Protein AF-A0A3S7DCE2-F1 (afdb_monomer)

Solvent-accessible surface area (backbone atoms only — not comparable to full-atom values): 4951 Å² total; per-residue (Å²): 110,51,40,75,47,78,47,77,43,78,76,45,76,50,69,63,86,99,41,81,45,73,47,69,47,77,50,76,48,78,43,61,60,48,85,90,72,58,51,74,59,29,51,51,40,54,52,51,61,73,40,40,69,60,52,53,51,51,52,50,51,50,51,54,49,56,46,49,64,58,57,66,67,69,83,71,84,88,84,131

Foldseek 3Di:
DKDKDWDKDFPDWDDDPNDIDTDIDIDIDIPDADPVDGDPSNVVSVVVSVCVVVVVVVVVVVVVVVVCVVVVVPPDDDDD

pLDDT: mean 83.41, std 15.15, range [36.97, 96.12]

Mean predicted aligned error: 8.24 Å

Radius of gyration: 19.17 Å; Cα contacts (8 Å, |Δi|>4): 79; chains: 1; bounding box: 50×27×49 Å

Nearest PDB structures (foldseek):
  5adx-assembly1_L  TM=4.316E-01  e=8.757E-01  Sus scrofa
  4p24-assembly1_E  TM=4.956E-01  e=6.005E+00  Staphylococcus aureus subsp. aureus Mu50
  4p24-assembly1_G  TM=4.995E-01  e=6.858E+00  Staphylococcus aureus subsp. aureus Mu50
  5ib8-assembly1_1I  TM=2.296E-01  e=2.707E+00  Thermus thermophilus HB8

Secondary structure (DSSP, 8-state):
--EEEEEEEEEEEEEETTEEEEEEEEEEEEES--SSS--HHHHHHHHHHHHHHHHHHHHHHHHHHHHHHHHTTSS-----

Structure (mmCIF, N/CA/C/O backbone):
data_AF-A0A3S7DCE2-F1
#
_entry.id   AF-A0A3S7DCE2-F1
#
loop_
_atom_site.group_PDB
_atom_site.id
_atom_site.type_symbol
_atom_site.label_atom_id
_atom_site.label_alt_id
_atom_site.label_comp_id
_atom_site.label_asym_id
_atom_site.label_entity_id
_atom_site.label_seq_id
_atom_site.pdbx_PDB_ins_code
_atom_site.Cartn_x
_atom_site.Cartn_y
_atom_site.Cartn_z
_atom_site.occupancy
_atom_site.B_iso_or_equiv
_atom_site.auth_seq_id
_atom_site.auth_comp_id
_atom_site.auth_asym_id
_atom_site.auth_atom_id
_atom_site.pdbx_PDB_model_num
ATOM 1 N N . MET A 1 1 ? 4.727 -3.697 -19.141 1.00 84.50 1 MET A N 1
ATOM 2 C CA . MET A 1 1 ? 4.724 -2.315 -18.618 1.00 84.50 1 MET A CA 1
ATOM 3 C C . MET A 1 1 ? 4.717 -2.421 -17.112 1.00 84.50 1 MET A C 1
ATOM 5 O O . MET A 1 1 ? 3.900 -3.187 -16.608 1.00 84.50 1 MET A O 1
ATOM 9 N N . ALA A 1 2 ? 5.627 -1.712 -16.445 1.00 92.56 2 ALA A N 1
ATOM 10 C CA . ALA A 1 2 ? 5.745 -1.726 -14.996 1.00 92.56 2 ALA A CA 1
ATOM 11 C C . ALA A 1 2 ? 4.430 -1.301 -14.330 1.00 92.56 2 ALA A C 1
ATOM 13 O O . ALA A 1 2 ? 3.801 -0.326 -14.747 1.00 92.56 2 ALA A O 1
ATOM 14 N N . LYS A 1 3 ? 4.017 -2.042 -13.305 1.00 92.94 3 LYS A N 1
ATOM 15 C CA . LYS A 1 3 ? 2.819 -1.775 -12.508 1.00 92.94 3 LYS A CA 1
ATOM 16 C C . LYS A 1 3 ? 3.134 -1.952 -11.035 1.00 92.94 3 LYS A C 1
ATOM 18 O O . LYS A 1 3 ? 3.945 -2.801 -10.671 1.00 92.94 3 LYS A O 1
ATOM 23 N N . ILE A 1 4 ? 2.434 -1.189 -10.206 1.00 94.19 4 ILE A N 1
ATOM 24 C CA . ILE A 1 4 ? 2.358 -1.424 -8.767 1.00 94.19 4 ILE A CA 1
ATOM 25 C C . ILE A 1 4 ? 0.899 -1.598 -8.419 1.00 94.19 4 ILE A C 1
ATOM 27 O O . ILE A 1 4 ? 0.063 -0.773 -8.789 1.00 94.19 4 ILE A O 1
ATOM 31 N N . ILE A 1 5 ? 0.612 -2.677 -7.716 1.00 94.50 5 ILE A N 1
ATOM 32 C CA . ILE A 1 5 ? -0.732 -3.074 -7.350 1.00 94.50 5 ILE A CA 1
ATOM 33 C C . ILE A 1 5 ? -0.802 -3.043 -5.831 1.00 94.50 5 ILE A C 1
ATOM 35 O O . ILE A 1 5 ? -0.091 -3.786 -5.157 1.00 94.50 5 ILE A O 1
ATOM 39 N N . PHE A 1 6 ? -1.657 -2.168 -5.306 1.00 94.44 6 PHE A N 1
ATOM 40 C CA . PHE A 1 6 ? -2.039 -2.151 -3.898 1.00 94.44 6 PHE A CA 1
ATOM 41 C C . PHE A 1 6 ? -3.342 -2.931 -3.766 1.00 94.44 6 PHE A C 1
ATOM 43 O O . PHE A 1 6 ? -4.370 -2.519 -4.300 1.00 94.44 6 PHE A O 1
ATOM 50 N N . THR A 1 7 ? -3.296 -4.060 -3.071 1.00 94.75 7 THR A N 1
ATOM 51 C CA . THR A 1 7 ? -4.479 -4.868 -2.775 1.00 94.75 7 THR A CA 1
ATOM 52 C C . THR A 1 7 ? -4.860 -4.646 -1.326 1.00 94.75 7 THR A C 1
ATOM 54 O O . THR A 1 7 ? -4.079 -4.966 -0.433 1.00 94.75 7 THR A O 1
ATOM 57 N N . VAL A 1 8 ? -6.054 -4.107 -1.098 1.00 92.19 8 VAL A N 1
ATOM 58 C CA . VAL A 1 8 ? -6.611 -3.909 0.243 1.00 92.19 8 VAL A CA 1
ATOM 59 C C . VAL A 1 8 ? -7.639 -5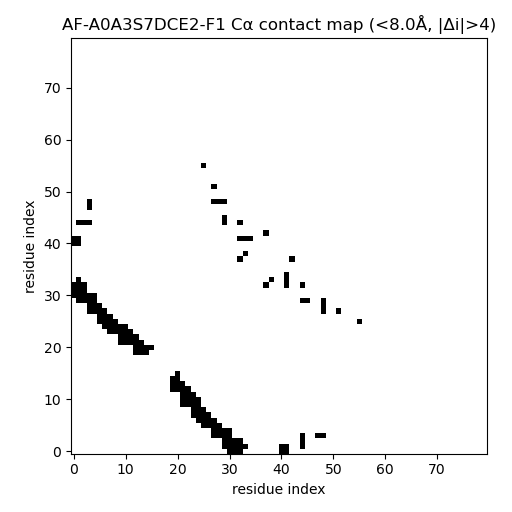.001 0.495 1.00 92.19 8 VAL A C 1
ATOM 61 O O . VAL A 1 8 ? -8.564 -5.168 -0.295 1.00 92.19 8 VAL A O 1
ATOM 64 N N . THR A 1 9 ? -7.463 -5.766 1.569 1.00 93.56 9 THR A N 1
ATOM 65 C CA . THR A 1 9 ? -8.385 -6.840 1.959 1.00 93.56 9 THR A CA 1
ATOM 66 C C . THR A 1 9 ? -8.889 -6.588 3.366 1.00 93.56 9 THR A C 1
ATOM 68 O O . THR A 1 9 ? -8.101 -6.577 4.308 1.00 93.56 9 THR A O 1
ATOM 71 N N . THR A 1 10 ? -10.197 -6.424 3.531 1.00 92.12 10 THR A N 1
ATOM 72 C CA . THR A 1 10 ? -10.809 -6.338 4.859 1.00 92.12 10 THR A CA 1
ATOM 73 C C . THR A 1 10 ? -10.793 -7.720 5.510 1.00 92.12 10 THR A C 1
ATOM 75 O O . THR A 1 10 ? -11.376 -8.666 4.986 1.00 92.12 10 THR A O 1
ATOM 78 N N . LYS A 1 11 ? -10.085 -7.849 6.636 1.00 92.94 11 LYS A N 1
ATOM 79 C CA . LYS A 1 11 ? -10.007 -9.088 7.427 1.00 92.94 11 LYS A CA 1
ATOM 80 C C . LYS A 1 11 ? -11.166 -9.204 8.400 1.00 92.94 11 LYS A C 1
ATOM 82 O O . LYS A 1 11 ? -11.710 -10.285 8.589 1.00 92.94 11 LYS A O 1
ATOM 87 N N . GLU A 1 12 ? -11.511 -8.089 9.027 1.00 90.25 12 GLU A N 1
ATOM 88 C CA . GLU A 1 12 ? -12.526 -8.036 10.065 1.00 90.25 12 GLU A CA 1
ATOM 89 C C . GLU A 1 12 ? -13.232 -6.690 10.013 1.00 90.25 12 GLU A C 1
ATOM 91 O O . 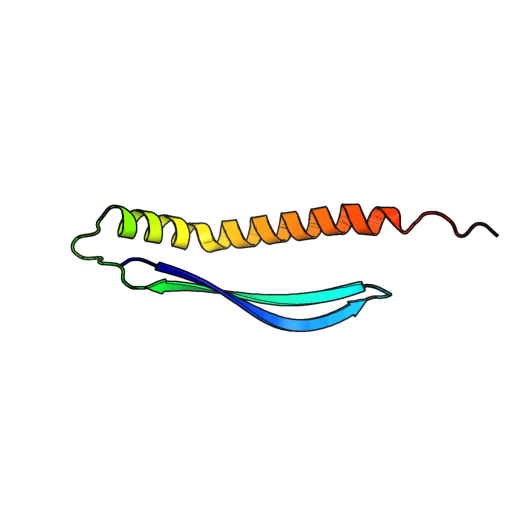GLU A 1 12 ? -12.604 -5.654 9.786 1.00 90.25 12 GLU A O 1
ATOM 96 N N . VAL A 1 13 ? -14.539 -6.725 10.236 1.00 89.19 13 VAL A N 1
ATOM 97 C CA . VAL A 1 13 ? -15.368 -5.544 10.427 1.00 89.19 13 VAL A CA 1
ATOM 98 C C . VAL A 1 13 ? -16.036 -5.699 11.776 1.00 89.19 13 VAL A C 1
ATOM 100 O O . VAL A 1 13 ? -16.693 -6.708 12.029 1.00 89.19 13 VAL A O 1
ATOM 103 N N . PHE A 1 14 ? -15.871 -4.711 12.639 1.00 83.88 14 PHE A N 1
ATOM 104 C CA . PHE A 1 14 ? -16.478 -4.725 13.958 1.00 83.88 14 PHE A CA 1
ATOM 105 C C . PHE A 1 14 ? -17.061 -3.363 14.288 1.00 83.88 14 PHE A C 1
ATOM 107 O O . PHE A 1 14 ? -16.607 -2.328 13.797 1.00 83.88 14 PHE A O 1
ATOM 114 N N . SER A 1 15 ? -18.088 -3.379 15.130 1.00 86.06 15 SER A N 1
ATOM 115 C CA . SER A 1 15 ? -18.732 -2.162 15.591 1.00 86.06 15 SER A CA 1
ATOM 116 C C . SER A 1 15 ? -18.265 -1.818 16.996 1.00 86.06 15 SER A C 1
ATOM 118 O O . SER A 1 15 ? -18.265 -2.669 17.883 1.00 86.06 15 SER A O 1
ATOM 120 N N . GLU A 1 16 ? -17.909 -0.560 17.216 1.00 77.19 16 GLU A N 1
ATOM 121 C CA . GLU A 1 16 ? -17.624 -0.013 18.539 1.00 77.19 16 GLU A CA 1
ATOM 122 C C . GLU A 1 16 ? -18.574 1.167 18.776 1.00 77.19 16 GLU A C 1
ATOM 124 O O . GLU A 1 16 ? -18.427 2.240 18.189 1.00 77.19 16 GLU A O 1
ATOM 129 N N . GLY A 1 17 ? -19.626 0.939 19.569 1.00 79.44 17 GLY A N 1
ATOM 130 C CA . GLY A 1 17 ? -20.742 1.880 19.693 1.00 79.44 17 GLY A CA 1
ATOM 131 C C . GLY A 1 17 ? -21.537 1.998 18.385 1.00 79.44 17 GLY A C 1
ATOM 132 O O . GLY A 1 17 ? -21.955 0.993 17.815 1.00 79.44 17 GLY A O 1
ATOM 133 N N . SER A 1 18 ? -21.748 3.224 17.900 1.00 74.81 18 SER A N 1
ATOM 134 C CA . SER A 1 18 ? -22.410 3.506 16.614 1.00 74.81 18 SER A CA 1
ATOM 135 C C . SER A 1 18 ? -21.468 3.448 15.404 1.00 74.81 18 SER A C 1
ATOM 137 O O . SER A 1 18 ? -21.870 3.792 14.293 1.00 74.81 18 SER A O 1
ATOM 139 N N . GLN A 1 19 ? -20.208 3.054 15.603 1.00 69.25 19 GLN A N 1
ATOM 140 C CA . GLN A 1 19 ? -19.154 3.170 14.598 1.00 69.25 19 GLN A CA 1
ATOM 141 C C 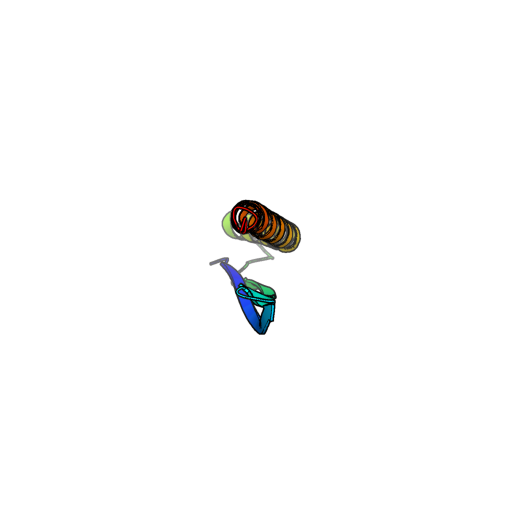. GLN A 1 19 ? -18.748 1.808 14.053 1.00 69.25 19 GLN A C 1
ATOM 143 O O . GLN A 1 19 ? -18.551 0.879 14.826 1.00 69.25 19 GLN A O 1
ATOM 148 N N . VAL A 1 20 ? -18.551 1.726 12.737 1.00 81.50 20 VAL A N 1
ATOM 149 C CA . VAL A 1 20 ? -18.000 0.550 12.052 1.00 81.50 20 VAL A CA 1
ATOM 150 C C . VAL A 1 20 ? -16.506 0.770 11.818 1.00 81.50 20 VAL A C 1
ATOM 152 O O . VAL A 1 20 ? -16.105 1.803 11.280 1.00 81.50 20 VAL A O 1
ATOM 155 N N . LYS A 1 21 ? -15.684 -0.187 12.245 1.00 81.06 21 LYS A N 1
ATOM 156 C CA . LYS A 1 21 ? -14.229 -0.204 12.080 1.00 81.06 21 LYS A CA 1
ATOM 157 C C . LYS A 1 21 ? -13.819 -1.420 11.264 1.00 81.06 21 LYS A C 1
ATOM 159 O O . LYS A 1 21 ? -14.406 -2.490 11.402 1.00 81.06 21 LYS A O 1
ATOM 164 N N . GLU A 1 22 ? -12.786 -1.249 10.447 1.00 87.19 22 GLU A N 1
ATOM 165 C CA . GLU A 1 22 ? -12.253 -2.304 9.589 1.00 87.19 22 GLU A CA 1
ATOM 166 C C . GLU A 1 22 ? -10.784 -2.569 9.914 1.00 87.19 22 GLU A C 1
ATOM 168 O O . GLU A 1 22 ? -9.966 -1.648 9.969 1.00 87.19 22 GLU A O 1
ATOM 173 N N . VAL A 1 23 ? -10.437 -3.841 10.097 1.00 87.00 23 VAL A N 1
ATOM 174 C CA . VAL A 1 23 ? -9.048 -4.302 10.057 1.00 87.00 23 VAL A CA 1
ATOM 175 C C . VAL A 1 23 ? -8.742 -4.674 8.617 1.00 87.00 23 VAL A C 1
ATOM 177 O O . VAL A 1 23 ? -9.356 -5.591 8.072 1.00 87.00 23 VAL A O 1
ATOM 180 N N . VAL A 1 24 ? -7.781 -3.989 8.000 1.00 89.62 24 VAL A N 1
ATOM 181 C CA . VAL A 1 24 ? -7.386 -4.241 6.610 1.00 89.62 24 VAL A CA 1
ATOM 182 C C . VAL A 1 24 ? -5.974 -4.812 6.524 1.00 89.62 24 VAL A C 1
ATOM 184 O O . VAL A 1 24 ? -5.075 -4.392 7.250 1.00 89.62 24 VAL A O 1
ATOM 187 N N . ASP A 1 25 ? -5.778 -5.764 5.617 1.00 91.31 25 ASP A N 1
ATOM 188 C CA . ASP A 1 25 ? -4.467 -6.079 5.059 1.00 91.31 25 ASP A CA 1
ATOM 189 C C . ASP A 1 25 ? -4.206 -5.202 3.848 1.00 91.31 25 ASP A C 1
ATOM 191 O O . ASP A 1 25 ? -5.108 -5.004 3.030 1.00 91.31 25 ASP A O 1
ATOM 195 N N . VAL A 1 26 ? -2.966 -4.755 3.679 1.00 92.56 26 VAL A N 1
ATOM 196 C CA . VAL A 1 26 ? -2.546 -4.095 2.444 1.00 92.56 26 VAL A CA 1
ATOM 197 C C . VAL A 1 26 ? -1.328 -4.818 1.901 1.00 92.56 26 VAL A C 1
ATOM 199 O O . VAL A 1 26 ? -0.231 -4.693 2.440 1.00 92.56 26 VAL A O 1
ATOM 202 N N . ASN A 1 27 ? -1.524 -5.557 0.812 1.00 93.81 27 ASN A N 1
ATOM 203 C CA . ASN A 1 27 ? -0.441 -6.196 0.080 1.00 93.81 27 ASN A CA 1
ATOM 204 C C . ASN A 1 27 ? -0.020 -5.323 -1.102 1.00 93.81 27 ASN A C 1
ATOM 206 O O . ASN A 1 27 ? -0.867 -4.764 -1.804 1.00 93.81 27 ASN A O 1
ATOM 210 N N . VAL A 1 28 ? 1.285 -5.236 -1.347 1.00 94.31 28 VAL A N 1
ATOM 211 C CA . VAL A 1 28 ? 1.841 -4.440 -2.442 1.00 94.31 28 VAL A CA 1
ATOM 212 C C . VAL A 1 28 ? 2.701 -5.328 -3.317 1.00 94.31 28 VAL A C 1
ATOM 214 O O . VAL A 1 28 ? 3.621 -5.987 -2.840 1.00 94.31 28 VAL A O 1
ATOM 217 N N . GLN 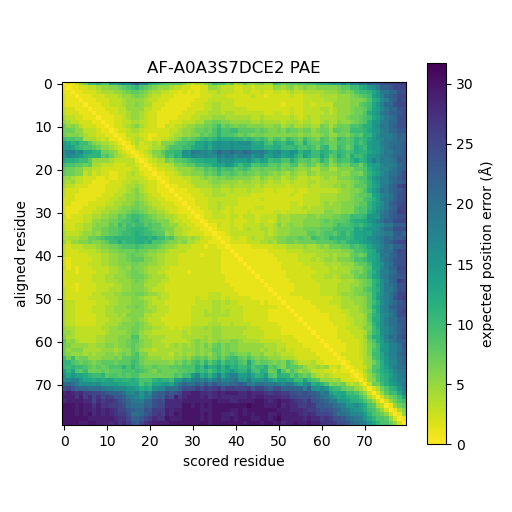A 1 29 ? 2.394 -5.342 -4.609 1.00 94.75 29 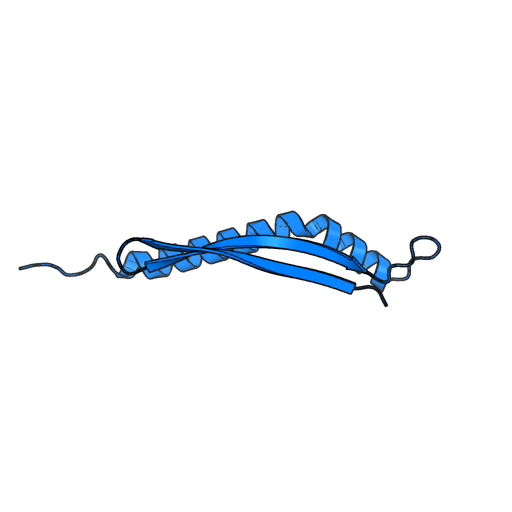GLN A N 1
ATOM 218 C CA . GLN A 1 29 ? 3.109 -6.138 -5.595 1.00 94.75 29 GLN A CA 1
ATOM 219 C C . GLN A 1 29 ? 3.551 -5.263 -6.760 1.00 94.75 29 GLN A C 1
ATOM 221 O O . GLN A 1 29 ? 2.824 -4.376 -7.207 1.00 94.75 29 GLN A O 1
ATOM 226 N N . MET A 1 30 ? 4.742 -5.551 -7.275 1.00 94.44 30 MET A N 1
ATOM 227 C CA . MET A 1 30 ? 5.275 -4.932 -8.478 1.00 94.44 30 MET A CA 1
ATOM 228 C C . MET A 1 30 ? 5.307 -5.959 -9.613 1.00 94.44 30 MET A C 1
ATOM 230 O O . MET A 1 30 ? 5.824 -7.061 -9.440 1.00 94.44 30 MET A O 1
ATOM 234 N N . GLU A 1 31 ? 4.761 -5.602 -10.773 1.00 94.62 31 GLU A N 1
ATOM 235 C CA . GLU A 1 31 ? 4.651 -6.488 -11.936 1.00 94.62 31 GLU A CA 1
ATOM 236 C C . GLU A 1 31 ? 5.233 -5.852 -13.197 1.00 94.62 31 GLU A C 1
ATOM 238 O O . GLU A 1 31 ? 5.222 -4.632 -13.361 1.00 94.62 31 GLU A O 1
ATOM 243 N N . GLY A 1 32 ? 5.691 -6.692 -14.130 1.00 90.06 32 GLY A N 1
ATOM 244 C CA . GLY A 1 32 ? 6.075 -6.253 -15.473 1.00 90.06 32 GLY A CA 1
ATOM 245 C C . GLY A 1 32 ? 7.277 -5.307 -15.520 1.00 90.06 32 GLY A C 1
ATOM 246 O O . GLY A 1 32 ? 7.343 -4.503 -16.453 1.00 90.06 32 GLY A O 1
ATOM 247 N N . VAL A 1 33 ? 8.171 -5.402 -14.527 1.00 91.31 33 VAL A N 1
ATOM 248 C CA . VAL A 1 33 ? 9.411 -4.622 -14.411 1.00 91.31 33 VAL A CA 1
ATOM 249 C C . VAL A 1 33 ? 10.572 -5.337 -15.090 1.00 91.31 33 VAL A C 1
ATOM 251 O O . VAL A 1 33 ? 10.803 -6.520 -14.838 1.00 91.31 33 VAL A O 1
ATOM 254 N N . ASN A 1 34 ? 11.321 -4.608 -15.918 1.00 90.00 34 ASN A N 1
ATOM 255 C CA . ASN A 1 34 ? 12.596 -5.079 -16.453 1.00 90.00 34 ASN A CA 1
ATOM 256 C C . ASN A 1 34 ? 13.748 -4.665 -15.523 1.00 90.00 34 ASN A C 1
ATOM 258 O O . ASN A 1 34 ? 14.026 -3.478 -15.371 1.00 90.00 34 ASN A O 1
ATOM 262 N N . TYR A 1 35 ? 14.431 -5.641 -14.921 1.00 87.12 35 TYR A N 1
ATOM 263 C CA . TYR A 1 35 ? 15.571 -5.390 -14.030 1.00 87.12 35 TYR A CA 1
ATOM 264 C C . TYR A 1 35 ? 16.929 -5.382 -14.741 1.00 87.12 35 TYR A C 1
ATOM 266 O O . TYR A 1 35 ? 17.899 -4.887 -14.174 1.00 87.12 35 TYR A O 1
ATOM 274 N N . GLU A 1 36 ? 17.013 -5.912 -15.961 1.00 91.25 36 GLU A N 1
ATOM 275 C CA . GLU A 1 36 ? 18.262 -5.995 -16.728 1.00 91.25 36 GLU A CA 1
ATOM 276 C C . GLU A 1 36 ? 18.549 -4.689 -17.476 1.00 91.25 36 GLU A C 1
ATOM 278 O O . GLU A 1 36 ? 19.689 -4.236 -17.547 1.00 91.25 36 GLU A O 1
ATOM 283 N N . SER A 1 37 ? 17.499 -4.054 -18.005 1.00 91.00 37 SER A N 1
ATOM 284 C CA . SER A 1 37 ? 17.570 -2.751 -18.670 1.00 91.00 37 SER A CA 1
ATOM 285 C C . SER A 1 37 ? 16.342 -1.906 -18.300 1.00 91.00 37 SER A C 1
ATOM 287 O O . SER A 1 37 ? 15.387 -1.816 -19.079 1.00 91.00 37 SER A O 1
ATOM 289 N N . PRO A 1 38 ? 16.315 -1.347 -17.074 1.00 90.00 38 PRO A N 1
ATOM 290 C CA . PRO A 1 38 ? 15.172 -0.591 -16.580 1.00 90.00 38 PRO A CA 1
ATOM 291 C C . PRO A 1 38 ? 14.994 0.715 -17.355 1.00 90.00 38 PRO A C 1
ATOM 293 O O . PRO A 1 38 ? 15.927 1.499 -17.531 1.00 90.00 38 PRO A O 1
ATOM 296 N N . ASN A 1 39 ? 13.765 0.975 -17.793 1.00 92.75 39 ASN A N 1
ATOM 297 C CA . ASN A 1 39 ? 13.370 2.283 -18.302 1.00 92.75 39 ASN A CA 1
ATOM 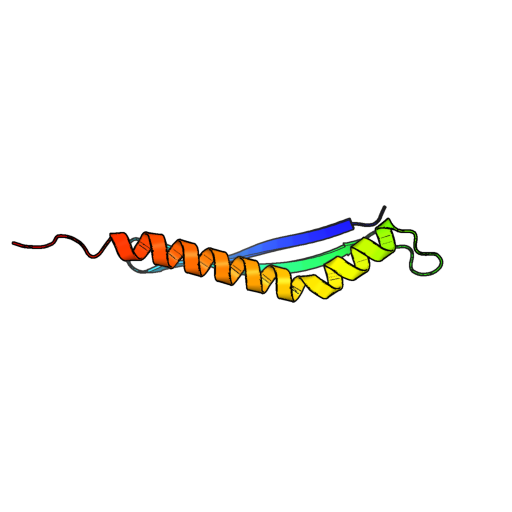298 C C . ASN A 1 39 ? 12.875 3.187 -17.155 1.00 92.75 39 ASN A C 1
ATOM 300 O O . ASN A 1 39 ? 12.798 2.793 -15.990 1.00 92.75 39 ASN A O 1
ATOM 304 N N . ALA A 1 40 ? 12.500 4.426 -17.479 1.00 94.25 40 ALA A N 1
ATOM 305 C CA . ALA A 1 40 ? 12.010 5.378 -16.484 1.00 94.25 40 ALA A CA 1
ATOM 306 C C . ALA A 1 40 ? 10.797 4.859 -15.681 1.00 94.25 40 ALA A C 1
ATOM 308 O O . ALA A 1 40 ? 10.721 5.095 -14.476 1.00 94.25 40 ALA A O 1
ATOM 309 N N . ALA A 1 41 ? 9.872 4.126 -16.312 1.00 94.00 41 ALA A N 1
ATOM 310 C CA . ALA A 1 41 ? 8.710 3.562 -15.628 1.00 94.00 41 ALA A CA 1
ATOM 311 C C . ALA A 1 41 ? 9.108 2.443 -14.652 1.00 94.00 41 ALA A C 1
ATOM 313 O O . ALA A 1 41 ? 8.568 2.391 -13.550 1.00 94.00 41 ALA A O 1
ATOM 314 N N . ASP A 1 42 ? 10.085 1.603 -15.010 1.00 94.50 42 ASP A N 1
ATOM 315 C CA . ASP A 1 42 ? 10.644 0.574 -14.121 1.00 94.50 42 ASP A CA 1
ATOM 316 C C . ASP A 1 42 ? 11.295 1.204 -12.877 1.00 94.50 42 ASP A C 1
ATOM 318 O O . ASP A 1 42 ? 11.080 0.758 -11.745 1.00 94.50 42 ASP A O 1
ATOM 322 N N . HIS A 1 43 ? 12.044 2.296 -13.065 1.00 94.56 43 HIS A N 1
ATOM 323 C CA . HIS A 1 43 ? 12.651 3.041 -11.962 1.00 94.56 43 HIS A CA 1
ATOM 324 C C . HIS A 1 43 ? 11.608 3.671 -11.038 1.00 94.56 43 HIS A C 1
ATOM 326 O O . HIS A 1 43 ? 11.706 3.533 -9.817 1.00 94.56 43 HIS A O 1
ATOM 332 N N . ILE A 1 44 ? 10.592 4.327 -11.604 1.00 94.06 44 ILE A N 1
ATOM 333 C CA . ILE A 1 44 ? 9.491 4.914 -10.831 1.00 94.06 44 ILE A CA 1
ATOM 334 C C . ILE A 1 44 ? 8.745 3.820 -10.061 1.00 94.06 44 ILE A C 1
ATOM 336 O O . ILE A 1 44 ? 8.457 3.999 -8.876 1.00 94.06 44 ILE A O 1
ATOM 340 N N . ALA A 1 45 ? 8.496 2.669 -10.691 1.00 94.31 45 ALA A N 1
ATOM 341 C CA . ALA A 1 45 ? 7.831 1.553 -10.038 1.00 94.31 45 ALA A CA 1
ATOM 342 C C . ALA A 1 45 ? 8.642 1.034 -8.831 1.00 94.31 45 ALA A C 1
ATOM 344 O O . ALA A 1 45 ? 8.119 0.864 -7.730 1.00 94.31 45 ALA A O 1
ATOM 345 N N . SER A 1 46 ? 9.957 0.879 -8.994 1.00 92.75 46 SER A N 1
ATOM 346 C CA . SER A 1 46 ? 10.845 0.467 -7.902 1.00 92.75 46 SER A CA 1
ATOM 347 C C . SER A 1 46 ? 10.855 1.472 -6.742 1.00 92.75 46 SER A C 1
ATOM 349 O O . SER A 1 46 ? 10.799 1.077 -5.574 1.00 92.75 46 SER A O 1
ATOM 351 N N . ILE A 1 47 ? 10.866 2.777 -7.039 1.00 94.19 47 ILE A N 1
ATOM 352 C CA . ILE A 1 47 ? 10.821 3.838 -6.022 1.00 94.19 47 ILE A CA 1
ATOM 353 C C . ILE A 1 47 ? 9.514 3.781 -5.230 1.00 94.19 47 ILE A C 1
ATOM 355 O O . ILE A 1 47 ? 9.548 3.750 -4.000 1.00 94.19 47 ILE A O 1
ATOM 359 N N . ILE A 1 48 ? 8.367 3.732 -5.908 1.00 93.69 48 ILE A N 1
ATOM 360 C CA . ILE A 1 48 ? 7.066 3.705 -5.232 1.00 93.69 48 ILE A CA 1
ATOM 361 C C . ILE A 1 48 ? 6.915 2.407 -4.423 1.00 93.69 48 ILE A C 1
ATOM 363 O O . ILE A 1 48 ? 6.436 2.462 -3.291 1.00 93.69 48 ILE A O 1
ATOM 367 N N . ASN A 1 49 ? 7.391 1.263 -4.930 1.00 94.19 49 ASN A N 1
ATOM 368 C CA . ASN A 1 49 ? 7.372 0.004 -4.183 1.00 94.19 49 ASN A CA 1
ATOM 369 C C . ASN A 1 49 ? 8.194 0.098 -2.885 1.00 94.19 49 ASN A C 1
ATOM 371 O O . ASN A 1 49 ? 7.729 -0.326 -1.832 1.00 94.19 49 ASN A O 1
ATOM 375 N N . ARG A 1 50 ? 9.372 0.739 -2.916 1.00 94.19 50 ARG A N 1
ATOM 376 C CA . ARG A 1 50 ? 10.174 1.021 -1.706 1.00 94.19 50 ARG A CA 1
ATOM 377 C C . ARG A 1 50 ? 9.498 2.003 -0.747 1.00 94.19 50 ARG A C 1
ATOM 379 O O . ARG A 1 50 ? 9.776 1.986 0.447 1.00 94.19 50 ARG A O 1
ATOM 386 N N . MET A 1 51 ? 8.638 2.882 -1.255 1.00 96.12 51 MET A N 1
ATOM 387 C CA . MET A 1 51 ? 7.884 3.846 -0.447 1.00 96.12 51 MET A CA 1
ATOM 388 C C . MET A 1 51 ? 6.557 3.293 0.087 1.00 96.12 51 MET A C 1
ATOM 390 O O . MET A 1 51 ? 5.929 3.957 0.911 1.00 96.12 51 MET A O 1
ATOM 394 N N . SER A 1 52 ? 6.137 2.106 -0.353 1.00 93.62 52 SER A N 1
ATOM 395 C CA . SER A 1 52 ? 4.820 1.519 -0.079 1.00 93.62 52 SER A CA 1
ATOM 396 C C . SER A 1 52 ? 4.441 1.520 1.404 1.00 93.62 52 SER A C 1
ATOM 398 O O . SER A 1 52 ? 3.384 2.036 1.759 1.00 93.62 52 SER A O 1
ATOM 400 N N . GLU A 1 53 ? 5.329 1.063 2.286 1.00 91.00 53 GLU A N 1
ATOM 401 C CA . GLU A 1 53 ? 5.102 1.060 3.738 1.00 91.00 53 GLU A CA 1
ATOM 402 C C . GLU A 1 53 ? 4.824 2.466 4.289 1.00 91.0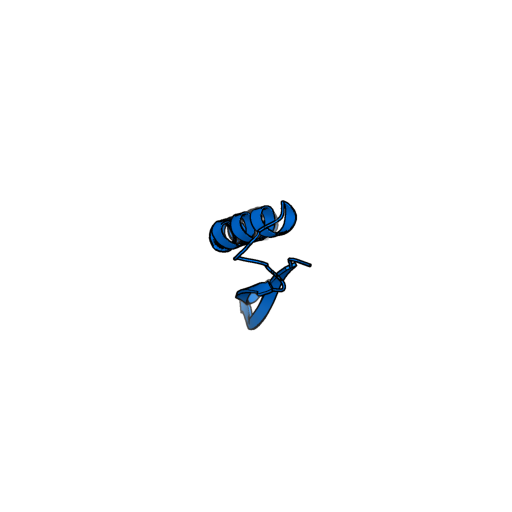0 53 GLU A C 1
ATOM 404 O O . GLU A 1 53 ? 3.935 2.673 5.119 1.00 91.00 53 GLU A O 1
ATOM 409 N N . ARG A 1 54 ? 5.563 3.472 3.802 1.00 93.31 54 ARG A N 1
ATOM 410 C CA . ARG A 1 54 ? 5.390 4.869 4.223 1.00 93.31 54 ARG A CA 1
ATOM 411 C C . ARG A 1 54 ? 4.084 5.450 3.692 1.00 93.31 54 ARG A C 1
ATOM 413 O O . ARG A 1 54 ? 3.432 6.194 4.422 1.00 93.31 54 ARG A O 1
ATOM 420 N N . ILE A 1 55 ? 3.702 5.103 2.463 1.00 90.94 55 ILE A N 1
ATOM 421 C CA . ILE A 1 55 ? 2.421 5.492 1.856 1.00 90.94 55 ILE A CA 1
ATOM 422 C C . ILE A 1 55 ? 1.264 4.921 2.682 1.00 90.94 55 ILE A C 1
ATOM 424 O O . ILE A 1 55 ? 0.376 5.672 3.079 1.00 90.94 55 ILE A O 1
ATOM 428 N N . ILE A 1 56 ? 1.317 3.628 3.020 1.00 91.19 56 ILE A N 1
ATOM 429 C CA . ILE A 1 56 ? 0.294 2.954 3.832 1.00 91.19 56 ILE A CA 1
ATOM 430 C C . ILE A 1 56 ? 0.186 3.609 5.212 1.00 91.19 56 ILE A C 1
ATOM 432 O O . ILE A 1 56 ? -0.908 3.954 5.660 1.00 91.19 56 ILE A O 1
ATOM 436 N N . LYS A 1 57 ? 1.320 3.863 5.876 1.00 90.50 57 LYS A N 1
ATOM 437 C CA . LYS A 1 57 ? 1.335 4.529 7.183 1.00 90.50 57 LYS A CA 1
ATOM 438 C C . LYS A 1 57 ? 0.743 5.940 7.123 1.00 90.50 57 LYS A C 1
ATOM 440 O O . LYS A 1 57 ? -0.024 6.311 8.008 1.00 90.50 57 LYS A O 1
ATOM 445 N N . ALA A 1 58 ? 1.091 6.723 6.103 1.00 89.12 58 ALA A N 1
ATOM 446 C CA . ALA A 1 58 ? 0.563 8.073 5.923 1.00 89.12 58 ALA A CA 1
ATOM 447 C C . ALA A 1 58 ? -0.952 8.062 5.665 1.00 89.12 58 ALA A C 1
ATOM 449 O O . ALA A 1 58 ? -1.673 8.847 6.280 1.00 89.12 58 ALA A O 1
ATOM 450 N N . ALA A 1 59 ? -1.435 7.138 4.830 1.00 87.44 59 ALA A N 1
ATOM 451 C CA . ALA A 1 59 ? -2.861 6.948 4.581 1.00 87.44 59 ALA A CA 1
ATOM 452 C C . ALA A 1 59 ? -3.615 6.577 5.867 1.00 87.44 59 ALA A C 1
ATOM 454 O O . ALA A 1 59 ? -4.648 7.173 6.161 1.00 87.44 59 ALA A O 1
ATOM 455 N N . ASN A 1 60 ? -3.057 5.676 6.683 1.00 85.00 60 ASN A N 1
ATOM 456 C CA . ASN A 1 60 ? -3.648 5.308 7.968 1.00 85.00 60 ASN A CA 1
ATOM 457 C C . ASN A 1 60 ? -3.696 6.492 8.950 1.00 85.00 60 ASN A C 1
ATOM 459 O O . ASN A 1 60 ? -4.714 6.725 9.591 1.00 85.00 60 ASN A O 1
ATOM 463 N N . ILE A 1 61 ? -2.623 7.286 9.050 1.00 85.31 61 ILE A N 1
ATOM 464 C CA . ILE A 1 61 ? -2.616 8.494 9.895 1.00 85.31 61 ILE A CA 1
ATOM 465 C C . ILE A 1 61 ? -3.680 9.488 9.424 1.00 85.31 61 ILE A C 1
ATOM 467 O O . ILE A 1 61 ? -4.403 10.038 10.251 1.00 85.31 61 ILE A O 1
ATOM 471 N N . HIS A 1 62 ? -3.788 9.714 8.114 1.00 85.06 62 HIS A N 1
ATOM 472 C CA . HIS A 1 62 ? -4.798 10.606 7.557 1.00 85.06 62 HIS A CA 1
ATOM 473 C C . HIS A 1 62 ? -6.214 10.112 7.872 1.00 85.06 62 HIS A C 1
ATOM 475 O O . HIS A 1 62 ? -7.008 10.884 8.402 1.00 85.06 62 HIS A O 1
ATOM 481 N N . TYR A 1 63 ? -6.489 8.822 7.657 1.00 82.44 63 TYR A N 1
ATOM 482 C CA . TYR A 1 63 ? -7.758 8.197 8.029 1.00 82.44 63 TYR A CA 1
ATOM 483 C C . TYR A 1 63 ? -8.068 8.382 9.519 1.00 82.44 63 TYR A C 1
ATOM 485 O O . TYR A 1 63 ? -9.147 8.848 9.867 1.00 82.44 63 TYR A O 1
ATOM 493 N N . MET A 1 64 ? -7.107 8.110 10.406 1.00 80.38 64 MET A N 1
ATOM 494 C CA . MET A 1 64 ? -7.278 8.276 11.853 1.00 80.38 64 MET A CA 1
ATOM 495 C C . MET A 1 64 ? -7.468 9.740 12.279 1.00 80.38 64 MET A C 1
ATOM 497 O O . MET A 1 64 ? -8.164 10.010 13.257 1.00 80.38 64 MET A O 1
ATOM 501 N N . ASN A 1 65 ? -6.854 10.695 11.581 1.00 81.00 65 ASN A N 1
ATOM 502 C CA . ASN A 1 65 ? -7.017 12.121 11.868 1.00 81.00 65 ASN A CA 1
ATOM 503 C C . ASN A 1 65 ? -8.383 12.637 11.399 1.00 81.00 65 ASN A C 1
ATOM 505 O O . ASN A 1 65 ? -9.076 13.293 12.175 1.00 81.00 65 ASN A O 1
ATOM 509 N N . GLU A 1 66 ? -8.793 12.293 10.175 1.00 79.81 66 GLU A N 1
ATOM 510 C CA . GLU A 1 66 ? -10.148 12.543 9.663 1.00 79.81 66 GLU A CA 1
ATOM 511 C C . GLU A 1 66 ? -11.203 11.900 10.570 1.00 79.81 66 GLU A C 1
ATOM 513 O O . GLU A 1 66 ? -12.216 12.516 10.899 1.00 79.81 66 GLU A O 1
ATOM 518 N N . TRP A 1 67 ? -10.933 10.681 11.042 1.00 70.19 67 TRP A N 1
ATOM 519 C CA . TRP A 1 67 ? -11.771 9.976 12.003 1.00 70.19 67 TRP A CA 1
ATOM 520 C C . TRP A 1 67 ? -11.947 10.767 13.298 1.00 70.19 67 TRP A C 1
ATOM 522 O O . TRP A 1 67 ? -13.077 11.025 13.703 1.00 70.19 67 TRP A O 1
ATOM 532 N N . LYS A 1 68 ? -10.844 11.208 13.920 1.00 72.62 68 LYS A N 1
ATOM 533 C CA . LYS A 1 68 ? -10.874 12.009 15.156 1.00 72.62 68 LYS A CA 1
ATOM 534 C C . LYS A 1 68 ? -11.624 13.326 14.978 1.00 72.62 68 LYS A C 1
ATOM 536 O O . LYS A 1 68 ? -12.384 13.712 15.862 1.00 72.62 68 LYS A O 1
ATOM 541 N N . ALA A 1 69 ? -11.431 13.999 13.844 1.00 75.31 69 ALA A N 1
ATOM 542 C CA . ALA A 1 69 ? -12.131 15.241 13.535 1.00 75.31 69 ALA A CA 1
ATOM 543 C C . ALA A 1 69 ? -13.653 15.035 13.428 1.00 75.31 69 ALA A C 1
ATOM 545 O O . ALA A 1 69 ? -14.421 15.889 13.861 1.00 75.31 69 ALA A O 1
ATOM 546 N N . ARG A 1 70 ? -14.099 13.887 12.899 1.00 66.19 70 ARG A N 1
ATOM 547 C CA . ARG A 1 70 ? -15.527 13.546 12.791 1.00 66.19 70 ARG A CA 1
ATOM 548 C C . ARG A 1 70 ? -16.118 13.043 14.106 1.00 66.19 70 ARG A C 1
ATOM 550 O O . ARG A 1 70 ? -17.229 13.433 14.445 1.00 66.19 70 ARG A O 1
ATOM 557 N N . SER A 1 71 ? -15.391 12.220 14.864 1.00 61.00 71 SER A N 1
ATOM 558 C CA . SER A 1 71 ? -15.873 11.673 16.140 1.00 61.00 71 SER A CA 1
ATOM 559 C C . SER A 1 71 ? -15.920 12.720 17.257 1.00 61.00 71 SER A C 1
ATOM 561 O O . SER A 1 71 ? -16.800 12.650 18.113 1.00 61.00 71 SER A O 1
ATOM 563 N N . GLY A 1 72 ? -15.021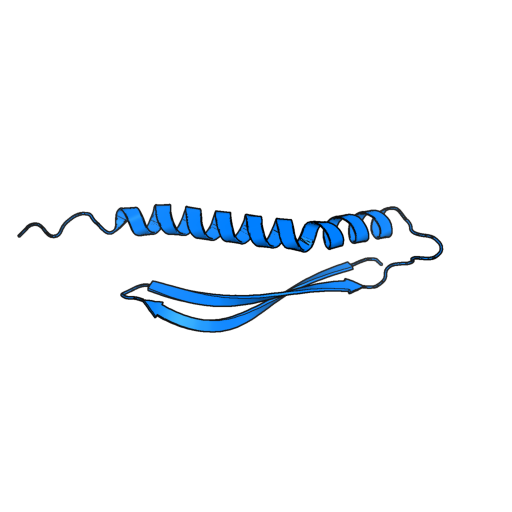 13.712 17.231 1.00 53.12 72 GLY A N 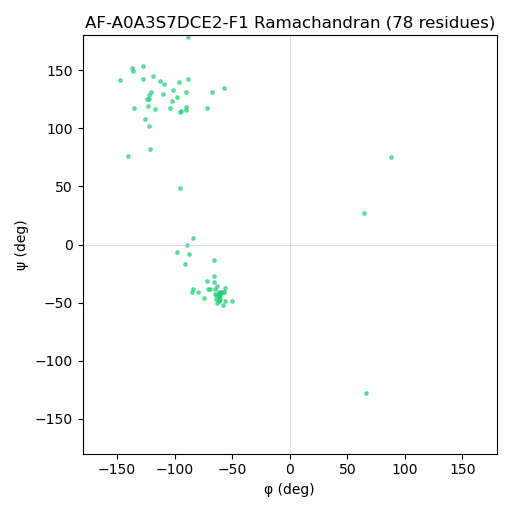1
ATOM 564 C CA . GLY A 1 72 ? -14.985 14.821 18.192 1.00 53.12 72 GLY A CA 1
ATOM 565 C C . GLY A 1 72 ? -16.191 15.769 18.129 1.00 53.12 72 GLY A C 1
ATOM 566 O O . GLY A 1 72 ? -16.402 16.530 19.064 1.00 53.12 72 GLY A O 1
ATOM 567 N N . ASN A 1 73 ? -17.018 15.691 17.080 1.00 49.00 73 ASN A N 1
ATOM 568 C CA . ASN A 1 73 ? -18.261 16.463 16.963 1.00 49.00 73 ASN A CA 1
ATOM 569 C C . ASN A 1 73 ? -19.492 15.753 17.556 1.00 49.00 73 ASN A C 1
ATOM 571 O O . ASN A 1 73 ? -20.587 16.311 17.520 1.00 49.00 73 ASN A O 1
ATOM 575 N N . THR A 1 74 ? -19.341 14.536 18.091 1.00 48.09 74 THR A N 1
ATOM 576 C CA . THR A 1 74 ? -20.460 13.759 18.664 1.00 48.09 74 THR A CA 1
ATOM 577 C C . THR A 1 74 ? -20.582 13.867 20.187 1.00 48.09 74 THR A C 1
ATOM 579 O O . THR A 1 74 ? -21.575 13.409 20.740 1.00 48.09 74 THR A O 1
ATOM 582 N N . GLU A 1 75 ? -19.637 14.517 20.876 1.00 46.44 75 GLU A N 1
ATOM 583 C CA . GLU A 1 75 ? -19.734 14.817 22.317 1.00 46.44 75 GLU A CA 1
ATOM 584 C C . GLU A 1 75 ? -20.290 16.228 22.567 1.00 46.44 75 GLU A C 1
ATOM 586 O O . GLU A 1 75 ? -19.739 17.034 23.314 1.00 46.44 75 GLU A O 1
ATOM 591 N N . SER A 1 76 ? -21.397 16.573 21.915 1.00 48.56 76 SER A N 1
ATOM 592 C CA . SER A 1 76 ? -22.143 17.788 22.235 1.00 48.56 76 SER A CA 1
ATOM 593 C C . SER A 1 76 ? -23.635 17.485 22.285 1.00 48.56 76 SER A C 1
ATOM 595 O O . SER A 1 76 ? -24.241 17.130 21.280 1.00 48.56 76 SER A O 1
ATOM 597 N N . ASN A 1 77 ? -24.191 17.695 23.481 1.00 47.28 77 ASN A N 1
ATOM 598 C CA . ASN A 1 77 ? -25.607 17.717 23.859 1.00 47.28 77 ASN A CA 1
ATOM 599 C C . ASN A 1 77 ? -26.266 16.385 24.249 1.00 47.28 77 ASN A C 1
ATOM 601 O O . ASN A 1 77 ? -27.177 15.903 23.584 1.00 47.28 77 ASN A O 1
ATOM 605 N N . THR A 1 78 ? -25.957 15.916 25.458 1.00 41.53 78 THR A N 1
ATOM 606 C CA . THR A 1 78 ? -27.021 15.476 26.377 1.00 41.53 78 THR A CA 1
ATOM 607 C C . THR A 1 78 ? -26.927 16.284 27.663 1.00 41.53 78 THR A C 1
ATOM 609 O O . THR A 1 78 ? -26.329 15.859 28.648 1.00 41.53 78 THR A O 1
ATOM 612 N N . THR A 1 79 ? -27.508 17.481 27.618 1.00 45.03 79 THR A N 1
ATOM 613 C CA . THR A 1 79 ? -28.032 18.162 28.801 1.00 45.03 79 THR A CA 1
ATOM 614 C C . THR A 1 79 ? -29.512 17.811 28.856 1.00 45.03 79 THR A C 1
ATOM 616 O O . THR A 1 79 ? -30.228 18.194 27.936 1.00 45.03 79 THR A O 1
ATOM 619 N N . HIS A 1 80 ? -29.949 17.078 29.878 1.00 36.97 80 HIS A N 1
ATOM 620 C CA . HIS A 1 80 ? -31.278 17.193 30.486 1.00 36.97 80 HIS A CA 1
ATOM 621 C C . HIS A 1 80 ? -31.282 16.512 31.851 1.00 36.97 80 HIS A C 1
ATOM 623 O O . HIS A 1 80 ? -30.820 15.353 31.929 1.00 36.97 80 HIS A O 1
#

Sequence (80 aa):
MAKIIFTVTTKEVFSEGSQVKEVVDVNVQMEGVNYESPNAADHIASIINRMSERIIKAANIHYMNEWKARSGNTESNTTH